Protein AF-A0AAV2QXR0-F1 (afdb_monomer_lite)

Foldseek 3Di:
DFPVVVVVVLQVQLVCCVVPVDGPVVVQQVVQVVVVQWDDFPQKIKGDDPPDPDPLKIKIFGQFDDDRSVVVVVVSQVCCCPPVVNNDKDKDWDGQDPDDDPVSPRRGGTTIIMID

Secondary structure (DSSP, 8-state):
-HHHHHHHHHHHHHHHHHHHSS-HHHHHHHHHHHTT-EEEETTEEEE--TT-SSTT-EEEEESSS-HHHHHHHHHHHHHHHHHS------EEEE---S--STTTSS----EEEEE-

Organism: Meganyctiphanes norvegica (NCBI:txid48144)

Sequence (116 aa):
HYYGFTEQQRSAAQTYHDQVGENYFTDLVEIHEALGLVTHYHDAVAVVPITGKTDLEVLLLSHTPGNSLYKLLYYTITTFHQKFYQPCHSISMAWPPVVSGPRGAQAQIPAIIRVA

pLDDT: mean 88.96, std 11.04, range [42.94, 98.25]

Structure (mmCIF, N/CA/C/O backbone):
data_AF-A0AAV2QXR0-F1
#
_entry.id   AF-A0AAV2QXR0-F1
#
loop_
_atom_site.group_PDB
_atom_site.id
_atom_site.type_symbol
_atom_site.label_atom_id
_atom_site.label_alt_id
_atom_site.label_comp_id
_atom_site.label_asym_id
_atom_site.label_entity_id
_atom_site.label_seq_id
_atom_site.pdbx_PDB_ins_code
_atom_site.Cartn_x
_atom_site.Cartn_y
_atom_site.Cartn_z
_atom_site.occupancy
_atom_site.B_iso_or_equiv
_atom_site.auth_seq_id
_atom_site.auth_comp_id
_atom_site.auth_asym_id
_atom_site.auth_atom_id
_atom_site.pdbx_PDB_model_num
ATOM 1 N N . HIS A 1 1 ? 8.987 15.772 7.557 1.00 42.94 1 HIS A N 1
ATOM 2 C CA . HIS A 1 1 ? 7.622 15.794 6.988 1.00 42.94 1 HIS A CA 1
ATOM 3 C C . HIS A 1 1 ? 6.854 14.467 7.101 1.00 42.94 1 HIS A C 1
ATOM 5 O O . HIS A 1 1 ? 5.634 14.520 7.096 1.00 42.94 1 HIS A O 1
ATOM 11 N N . TYR A 1 2 ? 7.506 13.303 7.254 1.00 56.00 2 TYR A N 1
ATOM 12 C CA . TYR A 1 2 ? 6.853 11.989 7.110 1.00 56.00 2 TYR A CA 1
ATOM 13 C C . TYR A 1 2 ? 5.999 11.487 8.289 1.00 56.00 2 TYR A C 1
ATOM 15 O O . TYR A 1 2 ? 4.911 10.974 8.058 1.00 56.00 2 TYR A O 1
ATOM 23 N N . TYR A 1 3 ? 6.421 11.691 9.541 1.00 59.88 3 TYR A N 1
ATOM 24 C CA . TYR A 1 3 ? 5.681 11.183 10.711 1.00 59.88 3 TYR A CA 1
ATOM 25 C C . TYR A 1 3 ? 4.275 11.796 10.856 1.00 59.88 3 TYR A C 1
ATOM 27 O O . TYR A 1 3 ? 3.315 11.095 11.157 1.00 59.88 3 TYR A O 1
ATOM 35 N N . GLY A 1 4 ? 4.137 13.098 10.579 1.00 75.88 4 GLY A N 1
ATOM 36 C CA . GLY A 1 4 ? 2.856 13.798 10.708 1.00 75.88 4 GLY A CA 1
ATOM 37 C C . GLY A 1 4 ? 1.797 13.321 9.713 1.00 75.88 4 GLY A C 1
ATOM 38 O O . GLY A 1 4 ? 0.634 13.220 10.079 1.00 75.88 4 GLY A O 1
ATOM 39 N N . PHE A 1 5 ? 2.191 12.986 8.479 1.00 81.00 5 PHE A N 1
ATOM 40 C CA . PHE A 1 5 ? 1.247 12.484 7.477 1.00 81.00 5 PHE A CA 1
ATOM 41 C C . PHE A 1 5 ? 0.741 11.083 7.835 1.00 81.00 5 PHE A C 1
ATOM 43 O O . PHE A 1 5 ? -0.460 10.839 7.793 1.00 81.00 5 PHE A O 1
ATOM 50 N N . THR A 1 6 ? 1.638 10.186 8.248 1.00 81.00 6 THR A N 1
ATOM 51 C CA . THR A 1 6 ? 1.257 8.844 8.706 1.00 81.00 6 THR A CA 1
ATOM 52 C C . THR A 1 6 ? 0.328 8.904 9.915 1.00 81.00 6 THR A C 1
ATOM 54 O O . THR A 1 6 ? -0.669 8.190 9.950 1.00 81.00 6 THR A O 1
ATOM 57 N N . GLU A 1 7 ? 0.606 9.774 10.889 1.00 84.88 7 GLU A N 1
ATOM 58 C CA . GLU A 1 7 ? -0.257 9.923 12.065 1.00 84.88 7 GLU A CA 1
ATOM 59 C C . GLU A 1 7 ? -1.623 10.526 11.703 1.00 84.88 7 GLU A C 1
ATOM 61 O O . GLU A 1 7 ? -2.651 10.082 12.212 1.00 84.88 7 GLU A O 1
ATOM 66 N N . GLN A 1 8 ? -1.665 11.481 10.768 1.00 88.06 8 GLN A N 1
ATOM 67 C CA . GLN A 1 8 ? -2.926 11.974 10.207 1.00 88.06 8 GLN A CA 1
ATOM 68 C C . GLN A 1 8 ? -3.713 10.854 9.525 1.00 88.06 8 GLN A C 1
ATOM 70 O O . GLN A 1 8 ? -4.917 10.747 9.740 1.00 88.06 8 GLN A O 1
ATOM 75 N N . GLN A 1 9 ? -3.044 9.997 8.752 1.00 87.62 9 GLN A N 1
ATOM 76 C CA . GLN A 1 9 ? -3.676 8.861 8.086 1.00 87.62 9 GLN A CA 1
ATOM 77 C C . GLN A 1 9 ? -4.188 7.824 9.096 1.00 87.62 9 GLN A C 1
ATOM 79 O O . GLN A 1 9 ? -5.309 7.346 8.949 1.00 87.62 9 GLN A O 1
ATOM 84 N N . ARG A 1 10 ? -3.426 7.533 10.160 1.00 88.56 10 ARG A N 1
ATOM 85 C CA . ARG A 1 10 ? -3.860 6.677 11.277 1.00 88.56 10 ARG A CA 1
ATOM 86 C C . ARG A 1 10 ? -5.105 7.248 11.964 1.00 88.56 10 ARG A C 1
ATOM 88 O O . ARG A 1 10 ? -6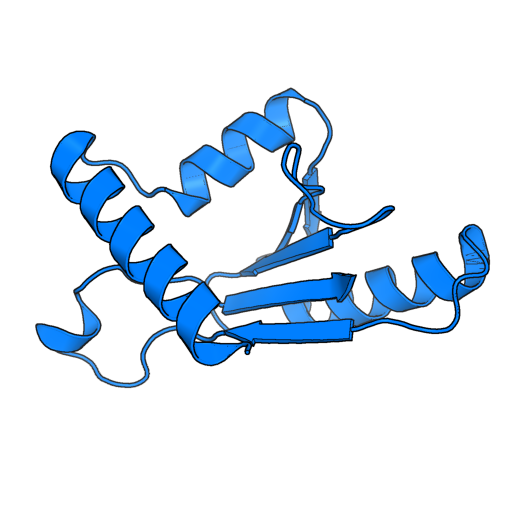.077 6.530 12.174 1.00 88.56 10 ARG A O 1
ATOM 95 N N . SER A 1 11 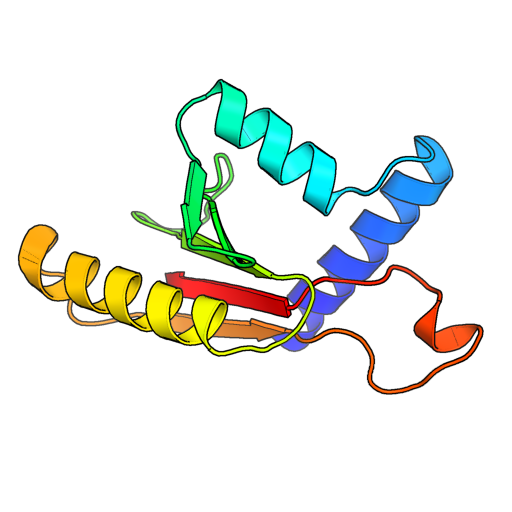? -5.091 8.541 12.289 1.00 89.50 11 SER A N 1
ATOM 96 C CA . SER A 1 11 ? -6.214 9.233 12.934 1.00 89.50 11 SER A CA 1
ATOM 97 C C . SER A 1 11 ? -7.468 9.262 12.049 1.00 89.50 11 SER A C 1
ATOM 99 O O . SER A 1 11 ? -8.574 8.984 12.514 1.00 89.50 11 SER A O 1
ATOM 101 N N . ALA A 1 12 ? -7.300 9.526 10.751 1.00 90.69 12 ALA A N 1
ATOM 102 C CA . ALA A 1 12 ? -8.391 9.486 9.781 1.00 90.69 12 ALA A CA 1
ATOM 103 C C . ALA A 1 12 ? -8.963 8.069 9.627 1.00 90.69 12 ALA A C 1
ATOM 105 O O . ALA A 1 12 ? -10.180 7.910 9.619 1.00 90.69 12 ALA A O 1
ATOM 106 N N . ALA A 1 13 ? -8.108 7.042 9.586 1.00 91.12 13 ALA A N 1
ATOM 107 C CA . ALA A 1 13 ? -8.539 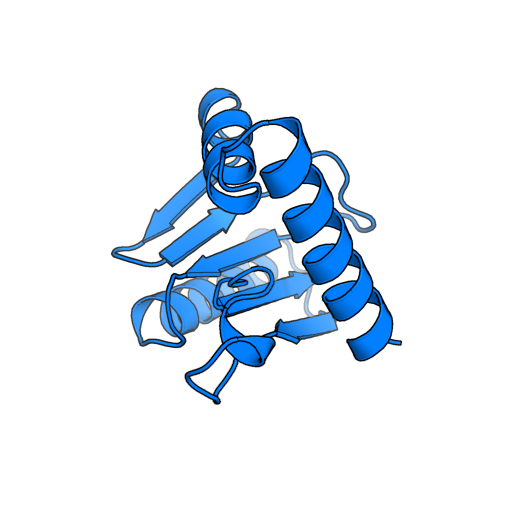5.647 9.560 1.00 91.12 13 ALA A CA 1
ATOM 108 C C . ALA A 1 13 ? -9.311 5.257 10.833 1.00 91.12 13 ALA A C 1
ATOM 110 O O . ALA A 1 13 ? -10.302 4.538 10.736 1.00 91.12 13 ALA A O 1
ATOM 111 N N . GLN A 1 14 ? -8.920 5.770 12.009 1.00 90.69 14 GLN A N 1
ATOM 112 C CA . GLN A 1 14 ? -9.708 5.595 13.238 1.00 90.69 14 GLN A CA 1
ATOM 113 C C . GLN A 1 14 ? -11.087 6.237 13.102 1.00 90.69 14 GLN A C 1
ATOM 115 O O . GLN A 1 14 ? -12.087 5.597 13.393 1.00 90.69 14 GLN A O 1
ATOM 120 N N . THR A 1 15 ? -11.144 7.484 12.632 1.00 93.19 15 THR A N 1
ATOM 121 C CA . THR A 1 15 ? -12.415 8.207 12.474 1.00 93.19 15 THR A CA 1
ATOM 122 C C . THR A 1 15 ? -13.335 7.496 11.483 1.00 93.19 15 THR A C 1
ATOM 124 O O . THR A 1 15 ? -14.533 7.396 11.725 1.00 93.19 15 THR A O 1
ATOM 127 N N . TYR A 1 16 ? -12.778 6.970 10.389 1.00 93.44 16 TYR A N 1
ATOM 128 C CA . TYR A 1 16 ? -13.514 6.153 9.428 1.00 93.44 16 TYR A CA 1
ATOM 129 C C . TYR A 1 16 ? -14.103 4.909 10.098 1.00 93.44 16 TYR A C 1
ATOM 131 O O . TYR A 1 16 ? -15.298 4.655 9.978 1.00 93.44 16 TYR A O 1
ATOM 139 N N . HIS A 1 17 ? -13.287 4.178 10.862 1.00 91.31 17 HIS A N 1
ATOM 140 C CA . HIS A 1 17 ? -13.745 3.003 11.595 1.00 91.31 17 HIS A CA 1
ATOM 141 C C . HIS A 1 17 ? -14.843 3.344 12.612 1.00 91.31 17 HIS A C 1
ATOM 143 O O . HIS A 1 17 ? -15.846 2.644 12.684 1.00 91.31 17 HIS A O 1
ATOM 149 N N . ASP A 1 18 ? -14.704 4.450 13.345 1.00 91.88 18 ASP A N 1
ATOM 150 C CA . ASP A 1 18 ? -15.701 4.898 14.323 1.00 91.88 18 ASP A CA 1
ATOM 151 C C . ASP A 1 18 ? -17.044 5.281 13.667 1.00 91.88 18 ASP A C 1
ATOM 153 O O . ASP A 1 18 ? -18.093 5.175 14.301 1.00 91.88 18 ASP A O 1
ATOM 157 N N . GLN A 1 19 ? -17.024 5.738 12.408 1.00 94.81 19 GLN A N 1
ATOM 158 C CA . GLN A 1 19 ? -18.214 6.173 11.667 1.00 94.81 19 GLN A CA 1
ATOM 159 C C . GLN A 1 19 ? -18.881 5.053 10.861 1.00 94.81 19 GLN A C 1
ATOM 161 O O . GLN A 1 19 ? -20.108 5.005 10.792 1.00 94.81 19 GLN A O 1
ATOM 166 N N . VAL A 1 20 ? -18.087 4.190 10.226 1.00 93.19 20 VAL A N 1
ATOM 167 C CA . VAL A 1 20 ? -18.551 3.178 9.261 1.00 93.19 20 VAL A CA 1
ATOM 168 C C . VAL A 1 20 ? -18.533 1.769 9.864 1.00 93.19 20 VAL A C 1
ATOM 170 O O . VAL A 1 20 ? -19.319 0.917 9.467 1.00 93.19 20 VAL A O 1
ATOM 173 N N . GLY A 1 21 ? -17.678 1.517 10.859 1.00 89.56 21 GLY A N 1
ATOM 174 C CA . GLY A 1 21 ? -17.466 0.195 11.460 1.00 89.56 21 GLY A CA 1
ATOM 175 C C . GLY A 1 21 ? -16.495 -0.705 10.686 1.00 89.56 21 GLY A C 1
ATOM 176 O O . GLY A 1 21 ? -16.150 -1.783 11.168 1.00 89.56 21 GLY A O 1
ATOM 177 N N . GLU A 1 22 ? -16.016 -0.266 9.522 1.00 90.38 22 GLU A N 1
ATOM 178 C CA . GLU A 1 22 ? -15.149 -1.030 8.614 1.00 90.38 22 GLU A CA 1
ATOM 179 C C . GLU A 1 22 ? -13.674 -0.606 8.723 1.00 90.38 22 GLU A C 1
ATOM 181 O O . GLU A 1 22 ? -13.324 0.347 9.431 1.00 90.38 22 GLU A O 1
ATOM 186 N N . ASN A 1 23 ? -12.770 -1.360 8.090 1.00 90.12 23 ASN A N 1
ATOM 187 C CA . ASN A 1 23 ? -11.343 -1.047 8.090 1.00 90.12 23 ASN A CA 1
ATOM 188 C C . ASN A 1 23 ? -10.983 -0.246 6.838 1.00 90.12 23 ASN A C 1
ATOM 190 O O . ASN A 1 23 ? -10.858 -0.808 5.757 1.00 90.12 23 ASN A O 1
ATOM 194 N N . TYR A 1 24 ? -10.658 1.032 7.035 1.00 92.88 24 TYR A N 1
ATOM 195 C CA . TYR A 1 24 ? -10.295 1.964 5.964 1.00 92.88 24 TYR A CA 1
ATOM 196 C C . TYR A 1 24 ? -9.324 1.404 4.909 1.00 92.88 24 TYR A C 1
ATOM 198 O O . TYR A 1 24 ? -9.488 1.662 3.721 1.00 92.88 24 TYR A O 1
ATOM 206 N N . PHE A 1 25 ? -8.280 0.672 5.319 1.00 92.88 25 PHE A N 1
ATOM 207 C CA . PHE A 1 25 ? -7.280 0.163 4.374 1.00 92.88 25 PHE A CA 1
ATOM 208 C C . PHE A 1 25 ? -7.797 -1.023 3.559 1.00 92.88 25 PHE A C 1
ATOM 210 O O . PHE A 1 25 ? -7.347 -1.205 2.433 1.00 92.88 25 PHE A O 1
ATOM 217 N N . THR A 1 26 ? -8.726 -1.802 4.114 1.00 93.31 26 THR A N 1
ATOM 218 C CA . THR A 1 26 ? -9.394 -2.897 3.399 1.00 93.31 26 THR A CA 1
ATOM 219 C C . THR A 1 26 ? -10.273 -2.313 2.302 1.00 93.31 26 THR A C 1
ATOM 221 O O . THR A 1 26 ? -10.054 -2.611 1.131 1.00 93.31 26 THR A O 1
ATOM 224 N N . ASP A 1 27 ? -11.135 -1.359 2.651 1.00 94.62 27 ASP A N 1
ATOM 225 C CA . ASP A 1 27 ? -12.048 -0.727 1.692 1.00 94.62 27 ASP A CA 1
ATOM 226 C C . ASP A 1 27 ? -11.277 0.079 0.638 1.00 94.62 27 ASP A C 1
ATOM 228 O O . ASP A 1 27 ? -11.632 0.103 -0.540 1.00 94.62 27 ASP A O 1
ATOM 232 N N . LEU A 1 28 ? -10.158 0.702 1.032 1.00 94.12 28 LEU A N 1
ATOM 233 C CA . LEU A 1 28 ? -9.244 1.350 0.096 1.00 94.12 28 LEU A CA 1
ATOM 234 C C . LEU A 1 28 ? -8.723 0.357 -0.945 1.00 94.12 28 LEU A C 1
ATOM 236 O O . LEU A 1 28 ? -8.717 0.693 -2.129 1.00 94.12 28 LEU A O 1
ATOM 240 N N . VAL A 1 29 ? -8.278 -0.832 -0.533 1.00 96.31 29 VAL A N 1
ATOM 241 C CA . VAL A 1 29 ? -7.801 -1.858 -1.470 1.00 96.31 29 VAL A CA 1
ATOM 242 C C . VAL A 1 29 ? -8.946 -2.325 -2.364 1.00 96.31 29 VAL A C 1
ATOM 244 O O . VAL A 1 29 ? -8.777 -2.311 -3.579 1.00 96.31 29 VAL A O 1
ATOM 247 N N . GLU A 1 30 ? -10.113 -2.644 -1.805 1.00 96.38 30 GLU A N 1
ATOM 248 C CA . GLU A 1 30 ? -11.266 -3.142 -2.568 1.00 96.38 30 GLU A CA 1
ATOM 249 C C . GLU A 1 30 ? -11.739 -2.151 -3.643 1.00 96.38 30 GLU A C 1
ATOM 251 O O . GLU A 1 30 ? -11.945 -2.524 -4.801 1.00 96.38 30 GLU A O 1
ATOM 256 N N . ILE A 1 31 ? -11.843 -0.863 -3.300 1.00 95.75 31 ILE A N 1
ATOM 257 C CA . ILE A 1 31 ? -12.242 0.186 -4.249 1.00 95.75 31 ILE A CA 1
ATOM 258 C C . ILE A 1 31 ? -11.222 0.316 -5.384 1.00 95.75 31 ILE A C 1
ATOM 260 O O . ILE A 1 31 ? -11.601 0.417 -6.552 1.00 95.75 31 ILE A O 1
ATOM 264 N N . HIS A 1 32 ? -9.925 0.325 -5.067 1.00 97.44 32 HIS A N 1
ATOM 265 C CA . HIS A 1 32 ? -8.887 0.438 -6.094 1.00 97.44 32 HIS A CA 1
ATOM 266 C C . HIS A 1 32 ? -8.786 -0.840 -6.937 1.00 97.44 32 HIS A C 1
ATOM 268 O O . HIS A 1 32 ? -8.476 -0.772 -8.128 1.00 97.44 32 HIS A O 1
ATOM 274 N N . GLU A 1 33 ? -9.072 -2.000 -6.352 1.00 97.75 33 GLU A N 1
ATOM 275 C CA . GLU A 1 33 ? -9.080 -3.283 -7.048 1.00 97.75 33 GLU A CA 1
ATOM 276 C C . GLU A 1 33 ? -10.204 -3.348 -8.079 1.00 97.75 33 GLU A C 1
ATOM 278 O O . GLU A 1 33 ? -9.953 -3.722 -9.225 1.00 97.75 33 GLU A O 1
ATOM 283 N N . ALA A 1 34 ? -11.398 -2.859 -7.736 1.00 97.69 34 ALA A N 1
ATOM 284 C CA . ALA A 1 34 ? -12.508 -2.726 -8.679 1.00 97.69 34 ALA A CA 1
ATOM 285 C C . ALA A 1 34 ? -12.169 -1.844 -9.900 1.00 97.69 34 ALA A C 1
ATOM 287 O O . ALA A 1 34 ? -12.775 -1.990 -10.962 1.00 97.69 34 ALA A O 1
ATOM 288 N N . LEU A 1 35 ? -11.184 -0.949 -9.770 1.00 96.56 35 LEU A N 1
ATOM 289 C CA . LEU A 1 35 ? -10.694 -0.073 -10.838 1.00 96.56 35 LEU A CA 1
ATOM 290 C C . LEU A 1 35 ? -9.471 -0.635 -11.583 1.00 96.56 35 LEU A C 1
ATOM 292 O O . LEU A 1 35 ? -8.952 0.023 -12.484 1.00 96.56 35 LEU A O 1
ATOM 296 N N . GLY A 1 36 ? -8.987 -1.826 -11.221 1.00 97.31 36 GLY A N 1
ATOM 297 C CA . GLY A 1 36 ? -7.783 -2.422 -11.804 1.00 97.31 36 GLY A CA 1
ATOM 298 C C . GLY A 1 36 ? -6.479 -1.729 -11.388 1.00 97.31 36 GLY A C 1
ATOM 299 O O . GLY A 1 36 ? -5.474 -1.851 -12.084 1.00 97.31 36 GLY A O 1
ATOM 300 N N . LEU A 1 37 ? -6.483 -0.998 -10.267 1.00 96.75 37 LEU A N 1
ATOM 301 C CA . LEU A 1 37 ? -5.335 -0.239 -9.746 1.00 96.75 37 LEU A CA 1
ATOM 302 C C . LEU A 1 37 ? -4.550 -0.996 -8.667 1.00 96.75 37 LEU A C 1
ATOM 304 O O . LEU A 1 37 ? -3.738 -0.405 -7.951 1.00 96.75 37 LEU A O 1
ATOM 308 N N . VAL A 1 38 ? -4.807 -2.296 -8.528 1.00 97.94 38 VAL A N 1
ATOM 309 C CA . VAL A 1 38 ? -4.260 -3.140 -7.468 1.00 97.94 38 VAL A CA 1
ATOM 310 C C . VAL A 1 38 ? -3.516 -4.329 -8.055 1.00 97.94 38 VAL A C 1
ATOM 312 O O . VAL A 1 38 ? -3.916 -4.917 -9.056 1.00 97.94 38 VAL A O 1
ATOM 315 N N . THR A 1 39 ? -2.405 -4.697 -7.424 1.00 97.50 39 THR A N 1
ATOM 316 C CA . THR A 1 39 ? -1.680 -5.938 -7.701 1.00 97.50 39 THR A CA 1
ATOM 317 C C . THR A 1 39 ? -1.311 -6.617 -6.392 1.00 97.50 39 THR A C 1
ATOM 319 O O . THR A 1 39 ? -0.659 -6.023 -5.535 1.00 97.50 39 THR A O 1
ATOM 322 N N . HIS A 1 40 ? -1.692 -7.884 -6.255 1.00 97.75 40 HIS A N 1
ATOM 323 C CA . HIS A 1 40 ? -1.393 -8.698 -5.079 1.00 97.75 40 HIS A CA 1
ATOM 324 C C . HIS A 1 40 ? -0.102 -9.499 -5.266 1.00 97.75 40 HIS A C 1
ATOM 326 O O . HIS A 1 40 ? 0.171 -10.035 -6.341 1.00 97.75 40 HIS A O 1
ATOM 332 N N . TYR A 1 41 ? 0.677 -9.625 -4.196 1.00 97.44 41 TYR A N 1
ATOM 333 C CA . TYR A 1 41 ? 1.844 -10.495 -4.114 1.00 97.44 41 TYR A CA 1
ATOM 334 C C . TYR A 1 41 ? 1.886 -11.168 -2.740 1.00 97.44 41 TYR A C 1
ATOM 336 O O . TYR A 1 41 ? 2.368 -10.594 -1.762 1.00 97.44 41 TYR A O 1
ATOM 344 N N . HIS A 1 42 ? 1.388 -12.405 -2.677 1.00 96.31 42 HIS A N 1
ATOM 345 C CA . HIS A 1 42 ? 1.181 -13.141 -1.426 1.00 96.31 42 HIS A CA 1
ATOM 346 C C . HIS A 1 42 ? 0.361 -12.319 -0.410 1.00 96.31 42 HIS A C 1
ATOM 348 O O . HIS A 1 42 ? -0.781 -11.988 -0.696 1.00 96.31 42 HIS A O 1
ATOM 354 N N . ASP A 1 43 ? 0.923 -12.000 0.757 1.00 95.44 43 ASP A N 1
ATOM 355 C CA . ASP A 1 43 ? 0.308 -11.225 1.844 1.00 95.44 43 ASP A CA 1
ATOM 356 C C . ASP A 1 43 ? 0.589 -9.709 1.758 1.00 95.44 43 ASP A C 1
ATOM 358 O O . ASP A 1 43 ? 0.358 -8.970 2.719 1.00 95.44 43 ASP A O 1
ATOM 362 N N . ALA A 1 44 ? 1.109 -9.232 0.625 1.00 97.94 44 ALA A N 1
ATOM 363 C CA . ALA A 1 44 ? 1.317 -7.816 0.347 1.00 97.94 44 ALA A CA 1
ATOM 364 C C . ALA A 1 44 ? 0.551 -7.383 -0.905 1.00 97.94 44 ALA A C 1
ATOM 366 O O . ALA A 1 44 ? 0.336 -8.167 -1.829 1.00 97.94 44 ALA A O 1
ATOM 367 N N . VAL A 1 45 ? 0.182 -6.109 -0.955 1.00 98.25 45 VAL A N 1
ATOM 368 C CA . VAL A 1 45 ? -0.575 -5.521 -2.056 1.00 98.25 45 VAL A CA 1
ATOM 369 C C . VAL A 1 45 ? 0.047 -4.195 -2.473 1.00 98.25 45 VAL A C 1
ATOM 371 O O . VAL A 1 45 ? 0.485 -3.413 -1.632 1.00 98.25 45 VAL A O 1
ATOM 374 N N . ALA A 1 46 ? 0.121 -3.957 -3.778 1.00 98.00 46 ALA A N 1
ATOM 375 C CA . ALA A 1 46 ? 0.498 -2.686 -4.372 1.00 98.00 46 ALA A CA 1
ATOM 376 C C . ALA A 1 46 ? -0.765 -2.008 -4.894 1.00 98.00 46 ALA A C 1
ATOM 378 O O . ALA A 1 46 ? -1.553 -2.628 -5.605 1.00 98.00 46 ALA A O 1
ATOM 379 N N . VAL A 1 47 ? -0.937 -0.740 -4.548 1.00 97.38 47 VAL A N 1
ATOM 380 C CA . VAL A 1 47 ? -2.086 0.085 -4.902 1.00 97.38 47 VAL A CA 1
ATOM 381 C C . VAL A 1 47 ? -1.575 1.354 -5.566 1.00 97.38 47 VAL A C 1
ATOM 383 O O . VAL A 1 47 ? -0.717 2.042 -5.012 1.00 97.38 47 VAL A O 1
ATOM 386 N N . VAL A 1 48 ? -2.110 1.686 -6.736 1.00 95.62 48 VAL A N 1
ATOM 387 C CA . VAL A 1 48 ? -1.905 2.996 -7.366 1.00 95.62 48 VAL A CA 1
ATOM 388 C C . VAL A 1 48 ? -3.004 3.933 -6.859 1.00 95.62 48 VAL A C 1
ATOM 390 O O . VAL A 1 48 ? -4.164 3.739 -7.220 1.00 95.62 48 VAL A O 1
ATOM 393 N N . PRO A 1 49 ? 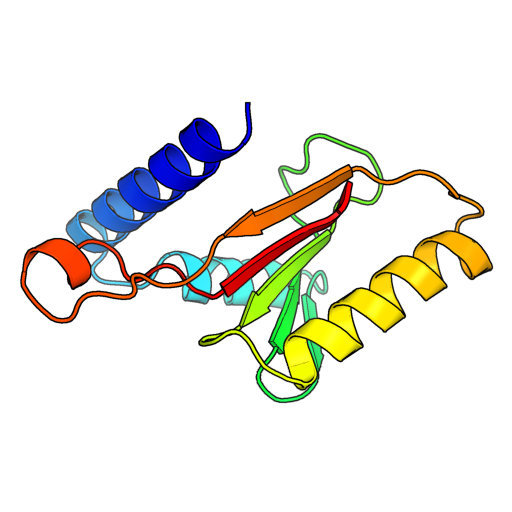-2.697 4.921 -6.000 1.00 92.25 49 PRO A N 1
ATOM 394 C CA . PRO A 1 49 ? -3.717 5.751 -5.381 1.00 92.25 49 PRO A CA 1
ATOM 395 C C . PRO A 1 49 ? -4.331 6.728 -6.389 1.00 92.25 49 PRO A C 1
ATOM 397 O O . PRO A 1 49 ? -3.619 7.483 -7.049 1.00 92.25 49 PRO A O 1
ATOM 400 N N . ILE A 1 50 ? -5.665 6.795 -6.431 1.00 91.25 50 ILE A N 1
ATOM 401 C CA . ILE A 1 50 ? -6.406 7.760 -7.273 1.00 91.25 50 ILE A CA 1
ATOM 402 C C . ILE A 1 50 ? -6.064 9.207 -6.887 1.00 91.25 50 ILE A C 1
ATOM 404 O O . ILE A 1 50 ? -6.028 10.099 -7.729 1.00 91.25 50 ILE A O 1
ATOM 408 N N . THR A 1 51 ? -5.797 9.444 -5.601 1.00 86.75 51 THR A N 1
ATOM 409 C CA . THR A 1 51 ? -5.457 10.760 -5.041 1.00 86.75 51 THR A CA 1
ATOM 410 C C . THR A 1 51 ? -3.952 10.913 -4.786 1.00 86.75 51 THR A C 1
ATOM 412 O O . THR A 1 51 ? -3.553 11.546 -3.802 1.00 86.75 51 THR A O 1
ATOM 415 N N . GLY A 1 52 ? -3.113 10.278 -5.612 1.00 81.81 52 GLY A N 1
ATOM 416 C CA . GLY A 1 52 ? -1.656 10.421 -5.558 1.00 81.81 52 GLY A CA 1
ATOM 417 C C . GLY A 1 52 ? -1.212 11.879 -5.718 1.00 81.81 52 GLY A C 1
ATOM 418 O O . GLY A 1 52 ? -1.884 12.680 -6.368 1.00 81.81 52 GLY A O 1
ATOM 419 N N . LYS A 1 53 ? -0.091 12.249 -5.087 1.00 82.25 53 LYS A N 1
ATOM 420 C CA . LYS A 1 53 ? 0.455 13.620 -5.169 1.00 82.25 53 LYS A CA 1
ATOM 421 C C . LYS A 1 53 ? 1.512 13.774 -6.256 1.00 82.25 53 LYS A C 1
ATOM 423 O O . LYS A 1 53 ? 1.804 14.900 -6.651 1.00 82.25 53 LYS A O 1
ATOM 428 N N . THR A 1 54 ? 2.107 12.668 -6.681 1.00 82.50 54 THR A N 1
ATOM 429 C CA . THR A 1 54 ? 3.145 12.613 -7.706 1.00 82.50 54 THR A CA 1
ATOM 430 C C . THR A 1 54 ? 2.736 11.655 -8.812 1.00 82.50 54 THR A C 1
ATOM 432 O O . THR A 1 54 ? 1.915 10.756 -8.606 1.00 82.50 54 THR A O 1
ATOM 435 N N . ASP A 1 55 ? 3.344 11.834 -9.979 1.00 80.00 55 ASP A N 1
ATOM 436 C CA . ASP A 1 55 ? 3.226 10.874 -11.067 1.00 80.00 55 ASP A CA 1
ATOM 437 C C . ASP A 1 55 ? 3.835 9.533 -10.633 1.00 80.00 55 ASP A C 1
ATOM 439 O O . ASP A 1 55 ? 4.861 9.499 -9.955 1.00 80.00 55 ASP A O 1
ATOM 443 N N . LEU A 1 56 ? 3.181 8.431 -11.014 1.00 87.38 56 LEU A N 1
ATOM 444 C CA . LEU A 1 56 ? 3.614 7.053 -10.733 1.00 87.38 56 LEU A CA 1
ATOM 445 C C . LEU A 1 56 ? 3.732 6.695 -9.243 1.00 87.38 56 LEU A C 1
ATOM 447 O O . LEU A 1 56 ? 4.466 5.782 -8.879 1.00 87.38 56 LEU A O 1
ATOM 451 N N . GLU A 1 57 ? 2.985 7.366 -8.371 1.00 92.69 57 GLU A N 1
ATOM 452 C CA . GLU A 1 57 ? 2.957 7.012 -6.956 1.00 92.69 57 GLU A CA 1
ATOM 453 C C . GLU A 1 57 ? 2.403 5.593 -6.735 1.00 92.69 57 GLU A C 1
ATOM 455 O O . GLU A 1 57 ? 1.378 5.215 -7.304 1.00 92.69 57 GLU A O 1
ATOM 460 N N . VAL A 1 58 ? 3.059 4.812 -5.874 1.00 95.62 58 VAL A N 1
ATOM 461 C CA . VAL A 1 58 ? 2.603 3.472 -5.486 1.00 95.62 58 VAL A CA 1
ATOM 462 C C . VAL A 1 58 ? 2.605 3.336 -3.968 1.00 95.62 58 VAL A C 1
ATOM 464 O O . VAL A 1 58 ? 3.586 3.649 -3.286 1.00 95.62 58 VAL A O 1
ATOM 467 N N . LEU A 1 59 ? 1.492 2.835 -3.441 1.00 95.75 59 LEU A N 1
ATOM 468 C CA . LEU A 1 59 ? 1.303 2.487 -2.043 1.00 95.75 59 LEU A CA 1
ATOM 469 C C . LEU A 1 59 ? 1.374 0.968 -1.885 1.00 95.75 59 LEU A C 1
ATOM 471 O O . LEU A 1 59 ? 0.575 0.237 -2.455 1.00 95.75 59 LEU A O 1
ATOM 475 N N . LEU A 1 60 ? 2.320 0.489 -1.093 1.00 97.56 60 LEU A N 1
ATOM 476 C CA . LEU A 1 60 ? 2.468 -0.915 -0.746 1.00 97.56 60 LEU A CA 1
ATOM 477 C C . LEU A 1 60 ? 1.928 -1.130 0.658 1.00 97.56 60 LEU A C 1
ATOM 479 O O . LEU A 1 60 ? 2.323 -0.418 1.584 1.00 97.56 60 LEU A O 1
ATOM 483 N N . LEU A 1 61 ? 1.055 -2.116 0.813 1.00 96.81 61 LEU A N 1
ATOM 484 C CA . LEU A 1 61 ? 0.418 -2.453 2.076 1.00 96.81 61 LEU A CA 1
ATOM 485 C C . LEU A 1 61 ? 0.656 -3.927 2.403 1.00 96.81 61 LEU A C 1
ATOM 487 O O . LEU A 1 61 ? 0.683 -4.780 1.518 1.00 96.81 61 LEU A O 1
ATOM 491 N N . SER A 1 62 ? 0.816 -4.236 3.682 1.00 96.38 62 SER A N 1
ATOM 492 C CA . SER A 1 62 ? 0.769 -5.605 4.197 1.00 96.38 62 SER A CA 1
ATOM 493 C C . SER A 1 62 ? 0.367 -5.584 5.666 1.00 96.38 62 SER A C 1
ATOM 495 O O . SER A 1 62 ? 0.558 -4.578 6.344 1.00 96.38 62 SER A O 1
ATOM 497 N N . HIS A 1 63 ? -0.183 -6.676 6.191 1.00 91.69 63 HIS A N 1
ATOM 498 C CA . HIS A 1 63 ? -0.577 -6.719 7.600 1.00 91.69 63 HIS A CA 1
ATOM 499 C C . HIS A 1 63 ? 0.627 -6.515 8.536 1.00 91.69 63 HIS A C 1
ATOM 501 O O . HIS A 1 63 ? 0.534 -5.799 9.532 1.00 91.69 63 HIS A O 1
ATOM 507 N N . THR A 1 64 ? 1.781 -7.086 8.186 1.00 91.19 64 THR A N 1
ATOM 508 C CA . THR A 1 64 ? 3.035 -6.952 8.934 1.00 91.19 64 THR A CA 1
ATOM 509 C C . THR A 1 64 ? 4.210 -6.703 7.987 1.00 91.19 64 THR A C 1
ATOM 511 O O . THR A 1 64 ? 4.144 -7.022 6.799 1.00 91.19 64 THR A O 1
ATOM 514 N N . PRO A 1 65 ? 5.315 -6.109 8.470 1.00 92.81 65 PRO A N 1
ATOM 515 C CA . PRO A 1 65 ? 6.537 -6.047 7.680 1.00 92.81 65 PRO A CA 1
ATOM 516 C C . PRO A 1 65 ? 7.072 -7.465 7.431 1.00 92.81 65 PRO A C 1
ATOM 518 O O . PRO A 1 65 ? 7.375 -8.196 8.374 1.00 92.81 65 PRO A O 1
ATOM 521 N N . GLY A 1 66 ? 7.223 -7.845 6.161 1.00 95.75 66 GLY A N 1
ATOM 522 C CA . GLY A 1 66 ? 7.582 -9.211 5.782 1.00 95.75 66 GLY A CA 1
ATOM 523 C C . GLY A 1 66 ? 8.194 -9.332 4.389 1.00 95.75 66 GLY A C 1
ATOM 524 O O . GLY A 1 66 ? 8.304 -8.366 3.634 1.00 95.75 66 GLY A O 1
ATOM 525 N N . ASN A 1 67 ? 8.608 -10.554 4.044 1.00 97.69 67 ASN A N 1
ATOM 526 C CA . ASN A 1 67 ? 9.325 -10.850 2.799 1.00 97.69 67 ASN A CA 1
ATOM 527 C C . ASN A 1 67 ? 8.530 -10.431 1.553 1.00 97.69 67 ASN A C 1
ATOM 529 O O . ASN A 1 67 ? 9.096 -9.864 0.623 1.00 97.69 67 ASN A O 1
ATOM 533 N N . SER A 1 68 ? 7.218 -10.663 1.545 1.00 97.94 68 SER A N 1
ATOM 534 C CA . SER A 1 68 ? 6.361 -10.306 0.414 1.00 97.94 68 SER A CA 1
ATOM 535 C C . SER A 1 68 ? 6.319 -8.802 0.185 1.00 97.94 68 SER A C 1
ATOM 537 O O . SER A 1 68 ? 6.501 -8.362 -0.946 1.00 97.94 68 SER A O 1
ATOM 539 N N . LEU A 1 69 ? 6.198 -8.009 1.255 1.00 97.94 69 LEU A N 1
ATOM 540 C CA . LEU A 1 69 ? 6.232 -6.550 1.171 1.00 97.94 69 LEU A CA 1
ATOM 541 C C . LEU A 1 69 ? 7.575 -6.047 0.622 1.00 97.94 69 LEU A C 1
ATOM 543 O O . LEU A 1 69 ? 7.603 -5.205 -0.272 1.00 97.94 69 LEU A O 1
ATOM 547 N N . TYR A 1 70 ? 8.696 -6.586 1.109 1.00 97.69 70 TYR A N 1
ATOM 548 C CA . TYR A 1 70 ? 10.025 -6.167 0.650 1.00 97.69 70 TYR A CA 1
ATOM 549 C C . TYR A 1 70 ? 10.322 -6.592 -0.789 1.00 97.69 70 TYR A C 1
ATOM 551 O O . TYR A 1 70 ? 10.928 -5.830 -1.544 1.00 97.69 70 TYR A O 1
ATOM 559 N N . LYS A 1 71 ? 9.867 -7.776 -1.205 1.00 98.12 71 LYS A N 1
ATOM 560 C CA . LYS A 1 71 ? 9.947 -8.202 -2.607 1.00 98.12 71 LYS A CA 1
ATOM 561 C C . LYS A 1 71 ? 9.082 -7.329 -3.505 1.00 98.12 71 LYS A C 1
ATOM 563 O O . LYS A 1 71 ? 9.534 -6.940 -4.576 1.00 98.12 71 LYS A O 1
ATOM 568 N N . LEU A 1 72 ? 7.882 -6.972 -3.057 1.00 97.62 72 LEU A N 1
ATOM 569 C CA . LEU A 1 72 ? 6.997 -6.085 -3.802 1.00 97.62 72 LEU A CA 1
ATOM 570 C C . LEU A 1 72 ? 7.601 -4.681 -3.948 1.00 97.62 72 LEU A C 1
ATOM 572 O O . LEU A 1 72 ? 7.566 -4.114 -5.040 1.00 97.62 72 LEU A O 1
ATOM 576 N N . LEU A 1 73 ? 8.256 -4.163 -2.903 1.00 97.75 73 LEU A N 1
ATOM 577 C CA . LEU A 1 73 ? 9.054 -2.936 -2.984 1.00 97.75 73 LEU A CA 1
ATOM 578 C C . LEU A 1 73 ? 10.178 -3.055 -4.018 1.00 97.75 73 LEU A C 1
ATOM 580 O O . LEU A 1 73 ? 10.329 -2.178 -4.867 1.00 97.75 73 LEU A O 1
ATOM 584 N N . TYR A 1 74 ? 10.938 -4.150 -3.982 1.00 97.25 74 TYR A N 1
ATOM 585 C CA . TYR A 1 74 ? 12.003 -4.408 -4.949 1.00 97.25 74 TYR A CA 1
ATOM 586 C C . TYR A 1 74 ? 11.479 -4.439 -6.393 1.00 97.25 74 TYR A C 1
ATOM 588 O O . TYR A 1 74 ? 12.049 -3.780 -7.267 1.00 97.25 74 TYR A O 1
ATOM 596 N N . TYR A 1 75 ? 10.377 -5.148 -6.652 1.00 96.88 75 TYR A N 1
ATOM 597 C CA . TYR A 1 75 ? 9.760 -5.198 -7.979 1.00 96.88 75 TYR A CA 1
ATOM 598 C C . TYR A 1 75 ? 9.229 -3.834 -8.424 1.00 96.88 75 TYR A C 1
ATOM 600 O O . TYR A 1 75 ? 9.398 -3.473 -9.588 1.00 96.88 75 TYR A O 1
ATOM 608 N N . THR A 1 76 ? 8.659 -3.052 -7.505 1.00 95.88 76 THR A N 1
ATOM 609 C CA . THR A 1 76 ? 8.167 -1.694 -7.783 1.00 95.88 76 THR A CA 1
ATOM 610 C C . THR A 1 76 ? 9.308 -0.782 -8.235 1.00 95.88 76 THR A C 1
ATOM 612 O O . THR A 1 76 ? 9.254 -0.223 -9.328 1.00 95.88 76 THR A O 1
ATOM 615 N N . ILE A 1 77 ? 10.398 -0.710 -7.461 1.00 95.62 77 ILE A N 1
ATOM 616 C CA . ILE A 1 77 ? 11.572 0.117 -7.798 1.00 95.62 77 ILE A CA 1
ATOM 617 C C . ILE A 1 77 ? 12.212 -0.350 -9.110 1.00 95.62 77 ILE A C 1
ATOM 619 O O . ILE A 1 77 ? 12.551 0.463 -9.970 1.00 95.62 77 ILE A O 1
ATOM 623 N N . THR A 1 78 ? 12.343 -1.666 -9.293 1.00 95.31 78 THR A N 1
ATOM 624 C CA . THR A 1 78 ? 12.904 -2.243 -10.523 1.00 95.31 78 THR A CA 1
ATOM 625 C C . THR A 1 78 ? 12.057 -1.863 -11.737 1.00 95.31 78 THR A C 1
ATOM 627 O O . THR A 1 78 ? 12.602 -1.522 -12.785 1.00 95.31 78 THR A O 1
ATOM 630 N N . THR A 1 79 ? 10.731 -1.857 -11.595 1.00 94.56 79 THR A N 1
ATOM 631 C CA . THR A 1 79 ? 9.808 -1.454 -12.660 1.00 94.56 79 THR A CA 1
ATOM 632 C C . THR A 1 79 ? 9.957 0.030 -12.987 1.00 94.56 79 THR A C 1
ATOM 634 O O . THR A 1 79 ? 10.071 0.372 -14.164 1.00 94.56 79 THR A O 1
ATOM 637 N N . PHE A 1 80 ? 10.043 0.913 -11.989 1.00 93.44 80 PHE A N 1
ATOM 638 C CA . PHE A 1 80 ? 10.296 2.337 -12.238 1.00 93.44 80 PHE A CA 1
ATOM 639 C C . PHE A 1 80 ? 11.604 2.591 -12.984 1.00 93.44 80 PHE A C 1
ATOM 641 O O . PHE A 1 80 ? 11.618 3.330 -13.969 1.00 93.44 80 PHE A O 1
ATOM 648 N N . HIS A 1 81 ? 12.679 1.913 -12.589 1.00 93.00 81 HIS A N 1
ATOM 649 C CA . HIS A 1 81 ? 13.975 2.047 -13.251 1.00 93.00 81 HIS A CA 1
ATOM 650 C C . HIS A 1 81 ? 13.957 1.497 -14.679 1.00 93.00 81 HIS A C 1
ATOM 652 O O . HIS A 1 81 ? 14.414 2.162 -15.605 1.00 93.00 81 HIS A O 1
ATOM 658 N N . GLN A 1 82 ? 13.437 0.283 -14.874 1.00 94.69 82 GLN A N 1
ATOM 659 C CA . GLN A 1 82 ? 13.575 -0.442 -16.142 1.00 94.69 82 GLN A CA 1
ATOM 660 C C . GLN A 1 82 ? 12.501 -0.102 -17.177 1.00 94.69 82 GLN A C 1
ATOM 662 O O . GLN A 1 82 ? 12.753 -0.238 -18.373 1.00 94.69 82 GLN A O 1
ATOM 667 N N . LYS A 1 83 ? 11.294 0.276 -16.743 1.00 93.69 83 LYS A N 1
ATOM 668 C CA . LYS A 1 83 ? 10.159 0.552 -17.638 1.00 93.69 83 LYS A CA 1
ATOM 669 C C . LYS A 1 83 ? 9.877 2.036 -17.785 1.00 93.69 83 LYS A C 1
ATOM 671 O O . LYS A 1 83 ? 9.566 2.473 -18.887 1.00 93.69 83 LYS A O 1
ATOM 676 N N . PHE A 1 84 ? 9.991 2.789 -16.696 1.00 90.12 84 PHE A N 1
ATOM 677 C CA . PHE A 1 84 ? 9.641 4.208 -1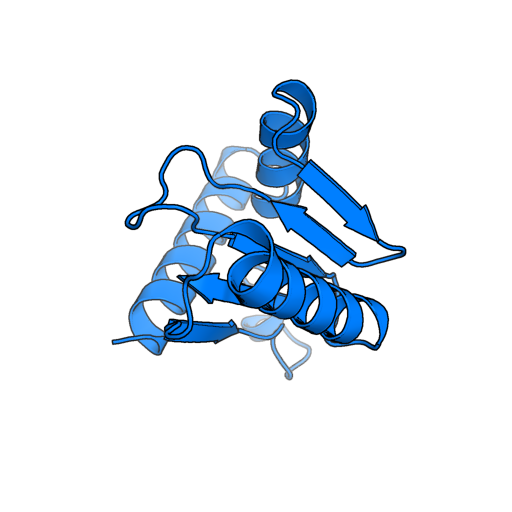6.672 1.00 90.12 84 PHE A CA 1
ATOM 678 C C . PHE A 1 84 ? 10.861 5.135 -16.720 1.00 90.12 84 PHE A C 1
ATOM 680 O O . PHE A 1 84 ? 10.693 6.345 -16.824 1.00 90.12 84 PHE A O 1
ATOM 687 N N . TYR A 1 85 ? 12.082 4.582 -16.689 1.00 89.69 85 TYR A N 1
ATOM 688 C CA . TYR A 1 85 ? 13.342 5.334 -16.713 1.00 89.69 85 TYR A CA 1
ATOM 689 C C . TYR A 1 85 ? 13.421 6.426 -15.632 1.00 89.69 85 TYR A C 1
ATOM 691 O O . TYR A 1 85 ? 14.086 7.444 -15.822 1.00 89.69 85 TYR A O 1
ATOM 699 N N . GLN A 1 86 ? 12.757 6.214 -14.491 1.00 87.69 86 GLN A N 1
ATOM 700 C CA . GLN A 1 86 ? 12.772 7.127 -13.351 1.00 87.69 86 GLN A CA 1
ATOM 701 C C . GLN A 1 86 ? 13.772 6.599 -12.312 1.00 87.69 86 GLN A C 1
ATOM 703 O O . GLN A 1 86 ? 13.490 5.593 -11.669 1.00 87.69 86 GLN A O 1
ATOM 708 N N . PRO A 1 87 ? 14.954 7.224 -12.149 1.00 83.12 87 PRO A N 1
ATOM 709 C CA . PRO A 1 87 ? 15.986 6.706 -11.252 1.00 83.12 87 PRO A CA 1
ATOM 710 C C . PRO A 1 87 ? 15.803 7.145 -9.791 1.00 83.12 87 PRO A C 1
ATOM 712 O O . PRO A 1 87 ? 16.299 6.481 -8.879 1.00 83.12 87 PRO A O 1
ATOM 715 N N . CYS A 1 88 ? 15.126 8.272 -9.563 1.00 89.12 88 CYS A N 1
ATOM 716 C CA . CYS A 1 88 ? 15.018 8.918 -8.260 1.00 89.12 88 CYS A CA 1
ATOM 717 C C . CYS A 1 88 ? 13.618 8.734 -7.676 1.00 89.12 88 CYS A C 1
ATOM 719 O O . CYS A 1 88 ? 12.632 9.060 -8.338 1.00 89.12 88 CYS A O 1
ATOM 721 N N . HIS A 1 89 ? 13.564 8.290 -6.418 1.00 88.50 89 HIS A N 1
ATOM 722 C CA . HIS A 1 89 ? 12.323 8.106 -5.672 1.00 88.50 89 HIS A CA 1
ATOM 723 C C . HIS A 1 89 ? 12.466 8.591 -4.233 1.00 88.50 89 HIS A C 1
ATOM 725 O O . HIS A 1 89 ? 13.516 8.428 -3.604 1.00 88.50 89 HIS A O 1
ATOM 731 N N . SER A 1 90 ? 11.389 9.139 -3.690 1.00 90.56 90 SER A N 1
ATOM 732 C CA . SER A 1 90 ? 11.190 9.296 -2.261 1.00 90.56 90 SER A CA 1
ATOM 733 C C . SER A 1 90 ? 10.422 8.096 -1.730 1.00 90.56 90 SER A C 1
ATOM 735 O O . SER A 1 90 ? 9.388 7.707 -2.270 1.00 90.56 90 SER A O 1
ATOM 737 N N . ILE A 1 91 ? 10.933 7.505 -0.654 1.00 92.56 91 ILE A N 1
ATOM 738 C CA . ILE A 1 91 ? 10.292 6.371 0.002 1.00 92.56 91 ILE A CA 1
ATOM 739 C C . ILE A 1 91 ? 9.958 6.760 1.430 1.00 92.56 91 ILE A C 1
ATOM 741 O O . ILE A 1 91 ? 10.792 7.301 2.159 1.00 92.56 91 ILE A O 1
ATOM 745 N N . SER A 1 92 ? 8.736 6.442 1.838 1.00 91.62 92 SER A N 1
ATOM 746 C CA . SER A 1 92 ? 8.291 6.580 3.218 1.00 91.62 92 SER A CA 1
ATOM 747 C C . SER A 1 92 ? 7.719 5.278 3.719 1.00 91.62 92 SER A C 1
ATOM 749 O O . SER A 1 92 ? 7.035 4.586 2.969 1.00 91.62 92 SER A O 1
ATOM 751 N N . MET A 1 93 ? 7.999 4.956 4.976 1.00 92.56 93 MET A N 1
ATOM 752 C CA . MET A 1 93 ? 7.563 3.710 5.583 1.00 92.56 93 MET A CA 1
ATOM 753 C C . MET A 1 93 ? 6.886 3.989 6.916 1.00 92.56 93 MET A C 1
ATOM 755 O O . MET A 1 93 ? 7.350 4.824 7.697 1.00 92.56 93 MET A O 1
ATOM 759 N N . ALA A 1 94 ? 5.799 3.275 7.165 1.00 90.44 94 ALA A N 1
ATOM 760 C CA . ALA A 1 94 ? 5.091 3.261 8.428 1.00 90.44 94 ALA A CA 1
ATOM 761 C C . ALA A 1 94 ? 4.769 1.821 8.802 1.00 90.44 94 ALA A C 1
ATOM 763 O O . ALA A 1 94 ? 4.443 1.008 7.942 1.00 90.44 94 ALA A O 1
ATOM 764 N N . TRP A 1 95 ? 4.870 1.510 10.087 1.00 90.88 95 TRP A N 1
ATOM 765 C CA . TRP A 1 95 ? 4.703 0.152 10.581 1.00 90.88 95 TRP A CA 1
ATOM 766 C C . TRP A 1 95 ? 3.536 0.072 11.559 1.00 90.88 95 TRP A C 1
ATOM 768 O O . TRP A 1 95 ? 3.227 1.079 12.208 1.00 90.88 95 TRP A O 1
ATOM 778 N N . PRO A 1 96 ? 2.935 -1.119 11.714 1.00 88.44 96 PRO A N 1
ATOM 779 C CA . PRO A 1 96 ? 1.972 -1.362 12.772 1.00 88.44 96 PRO A CA 1
ATOM 780 C C . PRO A 1 96 ? 2.563 -1.030 14.153 1.00 88.44 96 PRO A C 1
ATOM 782 O O . PRO A 1 96 ? 3.783 -1.115 14.351 1.00 88.44 96 PRO A O 1
ATOM 785 N N . PRO A 1 97 ? 1.722 -0.658 15.132 1.00 80.62 97 PRO A N 1
ATOM 786 C CA . PRO A 1 97 ? 2.181 -0.339 16.476 1.00 80.62 97 PRO A CA 1
ATOM 787 C C . PRO A 1 97 ? 2.874 -1.542 17.134 1.00 80.62 97 PRO A C 1
ATOM 789 O O . PRO A 1 97 ? 2.378 -2.663 17.105 1.00 80.62 97 PRO A O 1
ATOM 792 N N . VAL A 1 98 ? 4.014 -1.288 17.787 1.00 78.19 98 VAL A N 1
ATOM 793 C CA . VAL A 1 98 ? 4.800 -2.318 18.498 1.00 78.19 98 VAL A CA 1
ATOM 794 C C . VAL A 1 98 ? 4.130 -2.751 19.810 1.00 78.19 98 VAL A C 1
ATOM 796 O O . VAL A 1 98 ? 4.350 -3.857 20.296 1.00 78.19 98 VAL A O 1
ATOM 799 N N . VAL A 1 99 ? 3.330 -1.871 20.419 1.00 73.12 99 VAL A N 1
ATOM 800 C CA . VAL A 1 99 ? 2.770 -2.078 21.760 1.00 73.12 99 VAL A CA 1
ATOM 801 C C . VAL A 1 99 ? 1.387 -2.715 21.675 1.00 73.12 99 VAL A C 1
ATOM 803 O O . VAL A 1 99 ? 0.478 -2.153 21.072 1.00 73.12 99 VAL A O 1
ATOM 806 N N . SER A 1 100 ? 1.194 -3.834 22.372 1.00 63.47 100 SER A N 1
ATOM 807 C CA . SER A 1 100 ? -0.125 -4.415 22.639 1.00 63.47 100 SER A CA 1
ATOM 808 C C . SER A 1 100 ? -0.833 -3.670 23.783 1.00 63.47 100 SER A C 1
ATOM 810 O O . SER A 1 100 ? -0.257 -3.505 24.859 1.00 63.47 100 SER A O 1
ATOM 812 N N . GLY A 1 101 ? -2.080 -3.228 23.583 1.00 65.06 101 GLY A N 1
ATOM 813 C CA . GLY A 1 101 ? -2.907 -2.579 24.615 1.00 65.06 101 GLY A CA 1
ATOM 814 C C . GLY A 1 101 ? -3.848 -1.504 24.050 1.00 65.06 101 GLY A C 1
ATOM 815 O O . GLY A 1 101 ? -3.840 -1.278 22.844 1.00 65.06 101 GLY A O 1
ATOM 816 N N . PRO A 1 102 ? -4.621 -0.780 24.884 1.00 61.62 102 PRO A N 1
ATOM 817 C CA . PRO A 1 102 ? -5.606 0.210 24.423 1.00 61.62 102 PRO A CA 1
ATOM 818 C C . PRO A 1 102 ? -5.016 1.31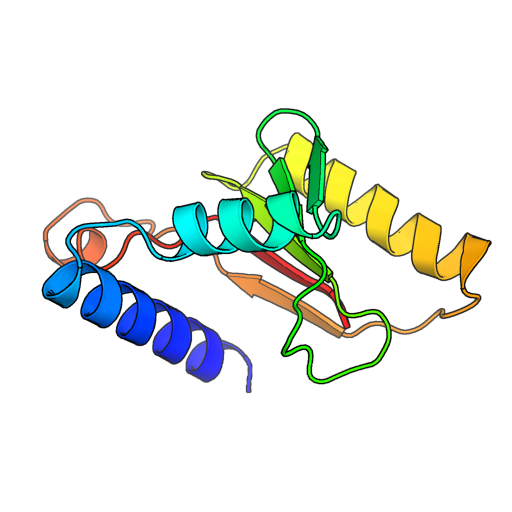2 23.532 1.00 61.62 102 PRO A C 1
ATOM 820 O O . PRO A 1 102 ? -5.669 1.776 22.607 1.00 61.62 102 PRO A O 1
ATOM 823 N N . ARG A 1 103 ? -3.752 1.695 23.772 1.00 60.72 103 ARG A N 1
ATOM 824 C CA . ARG A 1 103 ? -3.019 2.664 22.934 1.00 60.72 103 ARG A CA 1
ATOM 825 C C . ARG A 1 103 ? -2.553 2.083 21.594 1.00 60.72 103 ARG A C 1
ATOM 827 O O . ARG A 1 103 ? -2.398 2.839 20.648 1.00 60.72 103 ARG A O 1
ATOM 834 N N . GLY A 1 104 ? -2.321 0.771 21.515 1.00 59.66 104 GLY A N 1
ATOM 835 C CA . GLY A 1 104 ? -1.996 0.065 20.267 1.00 59.66 104 GLY A CA 1
ATOM 836 C C . GLY A 1 104 ? -3.224 -0.454 19.515 1.00 59.66 104 GLY A C 1
ATOM 837 O O . GLY A 1 104 ? -3.127 -0.799 18.345 1.00 59.66 104 GLY A O 1
ATOM 838 N N . ALA A 1 105 ? -4.383 -0.493 20.178 1.00 62.31 105 ALA A N 1
ATOM 839 C CA . ALA A 1 105 ? -5.665 -0.860 19.585 1.00 62.31 105 ALA A CA 1
ATOM 840 C C . ALA A 1 105 ? -6.313 0.295 18.801 1.00 62.31 105 ALA A C 1
ATOM 842 O O . ALA A 1 105 ? -7.211 0.050 18.002 1.00 62.31 105 ALA A O 1
ATOM 843 N N . GLN A 1 106 ? -5.864 1.538 19.010 1.00 62.03 106 GLN A N 1
ATOM 844 C CA . GLN A 1 106 ? -6.345 2.704 18.268 1.00 62.03 106 GLN A CA 1
ATOM 845 C C . GLN A 1 106 ? -5.759 2.712 16.850 1.00 62.03 106 GLN A C 1
ATOM 847 O O . GLN A 1 106 ? -4.587 3.038 16.658 1.00 62.03 106 GLN A O 1
ATOM 852 N N . ALA A 1 107 ? -6.608 2.378 15.878 1.00 62.09 107 ALA A N 1
ATOM 853 C CA . ALA A 1 107 ? -6.366 2.262 14.446 1.00 62.09 107 ALA A CA 1
ATOM 854 C C . ALA A 1 107 ? -5.091 1.487 14.132 1.00 62.09 107 ALA A C 1
ATOM 856 O O . ALA A 1 107 ? -4.019 2.059 13.922 1.00 62.09 107 ALA A O 1
ATOM 857 N N . GLN A 1 108 ? -5.240 0.161 14.083 1.00 74.56 108 GLN A N 1
ATOM 858 C CA . GLN A 1 108 ? -4.219 -0.743 13.569 1.00 74.56 108 GLN A CA 1
ATOM 859 C C . GLN A 1 108 ? -3.933 -0.382 12.107 1.00 74.56 108 GLN A C 1
ATOM 861 O O . GLN A 1 108 ? -4.678 -0.752 11.200 1.00 74.56 108 GLN A O 1
ATOM 866 N N . ILE A 1 109 ? -2.872 0.391 11.889 1.00 87.19 109 ILE A N 1
ATOM 867 C CA . ILE A 1 109 ? -2.360 0.649 10.547 1.00 87.19 109 ILE A CA 1
ATOM 868 C C . ILE A 1 109 ? -1.590 -0.582 10.065 1.00 87.19 109 ILE A C 1
ATOM 870 O O . ILE A 1 109 ? -0.869 -1.193 10.862 1.00 87.19 109 ILE A O 1
ATOM 874 N N . PRO A 1 110 ? -1.719 -0.949 8.781 1.00 92.25 110 PRO A N 1
ATOM 875 C CA . PRO A 1 110 ? -0.867 -1.964 8.189 1.00 92.25 110 PRO A CA 1
ATOM 876 C C . PRO A 1 110 ? 0.588 -1.479 8.137 1.00 92.25 110 PRO A C 1
ATOM 878 O O . PRO A 1 110 ? 0.916 -0.326 8.425 1.00 92.25 110 PRO A O 1
ATOM 881 N N . ALA A 1 111 ? 1.480 -2.368 7.726 1.00 94.19 111 ALA A N 1
ATOM 882 C CA . ALA A 1 111 ? 2.754 -1.967 7.168 1.00 94.19 111 ALA A CA 1
ATOM 883 C C . ALA A 1 111 ? 2.501 -1.220 5.855 1.00 94.19 111 ALA A C 1
ATOM 885 O O . ALA A 1 111 ? 1.878 -1.761 4.945 1.00 94.19 111 ALA A O 1
ATOM 886 N N . ILE A 1 112 ? 2.974 0.020 5.772 1.00 94.25 112 ILE A N 1
ATOM 887 C CA . ILE A 1 112 ? 2.785 0.914 4.634 1.00 94.25 112 ILE A CA 1
ATOM 888 C C . ILE A 1 112 ? 4.154 1.306 4.101 1.00 94.25 112 ILE A C 1
ATOM 890 O O . ILE A 1 112 ? 4.997 1.796 4.851 1.00 94.25 112 ILE A O 1
ATOM 894 N N . ILE A 1 113 ? 4.356 1.164 2.796 1.00 95.31 113 ILE A N 1
ATOM 895 C CA . ILE A 1 113 ? 5.481 1.768 2.086 1.00 95.31 113 ILE A CA 1
ATOM 896 C C . ILE A 1 113 ? 4.920 2.585 0.935 1.00 95.31 113 ILE A C 1
ATOM 898 O O . ILE A 1 113 ? 4.227 2.059 0.077 1.00 95.31 113 ILE A O 1
ATOM 902 N N . ARG A 1 114 ? 5.227 3.875 0.897 1.00 93.88 114 ARG A N 1
ATOM 903 C CA . ARG A 1 114 ? 4.864 4.754 -0.215 1.00 93.88 114 ARG A CA 1
ATOM 904 C C . ARG A 1 114 ? 6.110 5.069 -1.019 1.00 93.88 114 ARG A C 1
ATOM 906 O O . ARG A 1 114 ? 7.106 5.485 -0.424 1.00 93.88 114 ARG A O 1
ATOM 913 N N . VAL A 1 115 ? 6.034 4.886 -2.330 1.00 94.12 115 VAL A N 1
ATOM 914 C CA . VAL A 1 115 ? 7.092 5.213 -3.289 1.00 94.12 115 VAL A CA 1
ATOM 915 C C . VAL A 1 115 ? 6.557 6.283 -4.239 1.00 94.12 115 VAL A C 1
ATOM 917 O O . VAL A 1 115 ? 5.467 6.116 -4.785 1.00 94.12 115 VAL A O 1
ATOM 920 N N . ALA A 1 116 ? 7.301 7.377 -4.386 1.00 88.69 116 ALA A N 1
ATOM 921 C CA . ALA A 1 116 ? 6.964 8.552 -5.193 1.00 88.69 116 ALA A CA 1
ATOM 922 C C . ALA A 1 116 ? 8.190 9.039 -5.972 1.00 88.69 116 ALA A C 1
ATOM 924 O O . ALA A 1 116 ? 9.294 8.996 -5.385 1.00 88.69 116 ALA A O 1
#

Radius of gyration: 14.39 Å; chains: 1; bounding box: 34×29×42 Å